Protein AF-A0A1F9YW66-F1 (afdb_monomer_lite)

pLDDT: mean 74.79, std 20.22, range [41.78, 97.88]

Sequence (160 aa):
MKRRMQHFLNMLPLDKIGLIIVLVLCASSELKAQFPENPNNPFSQLDDDKFKEAEKKSKEKKPKPVIIEPFCKNLAESATYWQISAENLQIYKNKGLGYTELVKVVLISKKSGKTVDDVIKKRNTEETFKKICQRYNVDYEQIKVETKKIMSEVKIYGKK

Radius of gyration: 28.04 Å; chains: 1; bounding box: 47×68×66 Å

Foldseek 3Di:
DPPPPPPPPPPDPPVCVVVVVVVVVVVPPPPPPDDDDDPPPPPPPPPPVVVVVVVVPPPPPPPDPQDQALLLCLLCVVCVVQPDHSSNLSVVVVVPQDSLRSQLLSVLCNVLVHDSVVSVVCVVVVDDSVNSCVVSVHDVVVSVVVSVVSVVSSVVSNPD

Structure (mmCIF, N/CA/C/O backbone):
data_AF-A0A1F9YW66-F1
#
_entry.id   AF-A0A1F9YW66-F1
#
loop_
_atom_site.group_PDB
_atom_site.id
_atom_site.type_symbol
_atom_site.label_atom_id
_atom_site.label_alt_id
_atom_site.label_comp_id
_atom_site.label_asym_id
_atom_site.label_entity_id
_atom_site.label_seq_id
_atom_site.pdbx_PDB_ins_code
_atom_site.Cartn_x
_atom_site.Cartn_y
_atom_site.Cartn_z
_atom_site.occupancy
_atom_site.B_iso_or_equiv
_atom_site.auth_seq_id
_atom_site.auth_comp_id
_atom_site.auth_asym_id
_atom_site.auth_atom_id
_atom_site.pdbx_PDB_model_num
ATOM 1 N N . MET A 1 1 ? -25.768 -3.470 -36.024 1.00 51.25 1 MET A N 1
ATOM 2 C CA . MET A 1 1 ? -25.194 -3.542 -37.390 1.00 51.25 1 MET A CA 1
ATOM 3 C C . MET A 1 1 ? -23.692 -3.249 -37.359 1.00 51.25 1 MET A C 1
ATOM 5 O O . MET A 1 1 ? -23.272 -2.150 -37.678 1.00 51.25 1 MET A O 1
ATOM 9 N N . LYS A 1 2 ? -22.867 -4.211 -36.924 1.00 53.19 2 LYS A N 1
ATOM 10 C CA . LYS A 1 2 ? -21.424 -4.013 -36.660 1.00 53.19 2 LYS A CA 1
ATOM 11 C C . LYS A 1 2 ? -20.571 -5.045 -37.422 1.00 53.19 2 LYS A C 1
ATOM 13 O O . LYS A 1 2 ? -19.707 -5.687 -36.848 1.00 53.19 2 LYS A O 1
ATOM 18 N N . ARG A 1 3 ? -20.896 -5.277 -38.703 1.00 55.03 3 ARG A N 1
ATOM 19 C CA . ARG A 1 3 ? -20.242 -6.285 -39.574 1.00 55.03 3 ARG A CA 1
ATOM 20 C C . ARG A 1 3 ? -19.889 -5.769 -40.982 1.00 55.03 3 ARG A C 1
ATOM 22 O O . ARG A 1 3 ? -19.828 -6.547 -41.922 1.00 55.03 3 ARG A O 1
ATOM 29 N N . ARG A 1 4 ? -19.675 -4.461 -41.165 1.00 54.34 4 ARG A N 1
ATOM 30 C CA . ARG A 1 4 ? -19.302 -3.887 -42.479 1.00 54.34 4 ARG A CA 1
ATOM 31 C C . ARG A 1 4 ? -18.102 -2.934 -42.446 1.00 54.34 4 ARG A C 1
ATOM 33 O O . ARG A 1 4 ? -17.940 -2.133 -43.351 1.00 54.34 4 ARG A O 1
ATOM 40 N N . MET A 1 5 ? -17.246 -3.024 -41.427 1.00 50.53 5 MET A N 1
ATOM 41 C CA . MET A 1 5 ? -16.042 -2.177 -41.326 1.00 50.53 5 MET A CA 1
ATOM 42 C C . MET A 1 5 ? -14.713 -2.940 -41.366 1.00 50.53 5 MET A C 1
ATOM 44 O O . MET A 1 5 ? -13.667 -2.338 -41.172 1.00 50.53 5 MET A O 1
ATOM 48 N N . GLN A 1 6 ? -14.719 -4.242 -41.664 1.00 52.28 6 GLN A N 1
ATOM 49 C CA . GLN A 1 6 ? -13.487 -5.045 -41.735 1.00 52.28 6 GLN A CA 1
ATOM 50 C C . GLN A 1 6 ? -13.055 -5.444 -43.150 1.00 52.28 6 GLN A C 1
ATOM 52 O O . GLN A 1 6 ? -12.045 -6.115 -43.296 1.00 52.28 6 GLN A O 1
ATOM 57 N N . HIS A 1 7 ? -13.741 -4.976 -44.198 1.00 50.19 7 HIS A N 1
ATOM 58 C CA . HIS A 1 7 ? -13.382 -5.307 -45.585 1.00 50.19 7 HIS A CA 1
ATOM 59 C C . HIS A 1 7 ? -12.700 -4.186 -46.383 1.00 50.19 7 HIS A C 1
ATOM 61 O O . HIS A 1 7 ? -12.282 -4.434 -47.507 1.00 50.19 7 HIS A O 1
ATOM 67 N N . PHE A 1 8 ? -12.527 -2.985 -45.822 1.00 50.06 8 PHE A N 1
ATOM 68 C CA . PHE A 1 8 ? -11.913 -1.863 -46.554 1.00 50.06 8 PHE A CA 1
ATOM 69 C C . PHE A 1 8 ? -10.402 -1.696 -46.339 1.00 50.06 8 PHE A C 1
ATOM 71 O O . PHE A 1 8 ? -9.771 -0.950 -47.078 1.00 50.06 8 PHE A O 1
ATOM 78 N N . LEU A 1 9 ? -9.800 -2.399 -45.375 1.00 50.06 9 LEU A N 1
ATOM 79 C CA . LEU A 1 9 ? -8.374 -2.243 -45.047 1.00 50.06 9 LEU A CA 1
ATOM 80 C C . LEU A 1 9 ? -7.429 -3.202 -45.789 1.00 50.06 9 LEU A C 1
ATOM 82 O O . LEU A 1 9 ? -6.223 -3.015 -45.713 1.00 50.06 9 LEU A O 1
ATOM 86 N N . ASN A 1 10 ? -7.948 -4.166 -46.558 1.00 52.91 10 ASN A N 1
ATOM 87 C CA . ASN A 1 10 ? -7.129 -5.164 -47.267 1.00 52.91 10 ASN A CA 1
ATOM 88 C C . ASN A 1 10 ? -7.156 -5.030 -48.800 1.00 52.91 10 ASN A C 1
ATOM 90 O O . ASN A 1 10 ? -6.889 -6.000 -49.503 1.00 52.91 10 ASN A O 1
ATOM 94 N N . MET A 1 11 ? -7.488 -3.853 -49.342 1.00 53.19 11 MET A N 1
ATOM 95 C CA . MET A 1 11 ? -7.652 -3.684 -50.794 1.00 53.19 11 MET A CA 1
ATOM 96 C C . MET A 1 11 ? -6.915 -2.481 -51.396 1.00 53.19 11 MET A C 1
ATOM 98 O O . MET A 1 11 ? -7.373 -1.891 -52.371 1.00 53.19 11 MET A O 1
ATOM 102 N N . LEU A 1 12 ? -5.750 -2.122 -50.850 1.00 52.53 12 LEU A N 1
ATOM 103 C CA . LEU A 1 12 ? -4.849 -1.172 -51.505 1.00 52.53 12 LEU A CA 1
ATOM 104 C C . LEU A 1 12 ? -3.563 -1.896 -51.934 1.00 52.53 12 LEU A C 1
ATOM 106 O O . LEU A 1 12 ? -2.820 -2.353 -51.066 1.00 52.53 12 LEU A O 1
ATOM 110 N N . PRO A 1 13 ? -3.307 -2.045 -53.250 1.00 53.69 13 PRO A N 1
ATOM 111 C CA . PRO A 1 13 ? -2.074 -2.653 -53.737 1.00 53.69 13 PRO A CA 1
ATOM 112 C C . PRO A 1 13 ? -0.877 -1.784 -53.326 1.00 53.69 13 PRO A C 1
ATOM 114 O O . PRO A 1 13 ? -0.934 -0.554 -53.445 1.00 53.69 13 PRO A O 1
ATOM 117 N N . LEU A 1 14 ? 0.192 -2.428 -52.835 1.00 55.75 14 LEU A N 1
ATOM 118 C CA . LEU A 1 14 ? 1.406 -1.784 -52.306 1.00 55.75 14 LEU A CA 1
ATOM 119 C C . LEU A 1 14 ? 2.050 -0.784 -53.286 1.00 55.75 14 LEU A C 1
ATOM 121 O O . LEU A 1 14 ? 2.748 0.135 -52.864 1.00 55.75 14 LEU A O 1
ATOM 125 N N . ASP A 1 15 ? 1.748 -0.901 -54.575 1.00 55.41 15 ASP A N 1
ATOM 126 C CA . ASP A 1 15 ? 2.352 -0.118 -55.653 1.00 55.41 15 ASP A CA 1
ATOM 127 C C . ASP A 1 15 ? 1.851 1.341 -55.706 1.00 55.41 15 ASP A C 1
ATOM 129 O O . ASP A 1 15 ? 2.449 2.186 -56.369 1.00 55.41 15 ASP A O 1
ATOM 133 N N . LYS A 1 16 ? 0.766 1.678 -54.989 1.00 49.81 16 LYS A N 1
ATOM 134 C CA . LYS A 1 16 ? 0.188 3.040 -54.977 1.00 49.81 16 LYS A CA 1
ATOM 135 C C . LYS A 1 16 ? 0.661 3.923 -53.820 1.00 49.81 16 LYS A C 1
ATOM 137 O O . LYS A 1 16 ? 0.418 5.128 -53.844 1.00 49.81 16 LYS A O 1
ATOM 142 N N . ILE A 1 17 ? 1.357 3.364 -52.828 1.00 54.66 17 ILE A N 1
ATOM 143 C CA . ILE A 1 17 ? 1.850 4.128 -51.667 1.00 54.66 17 ILE A CA 1
ATOM 144 C C . ILE A 1 17 ? 3.035 5.021 -52.071 1.00 54.66 17 ILE A C 1
ATOM 146 O O . ILE A 1 17 ? 3.129 6.162 -51.620 1.00 54.66 17 ILE A O 1
ATOM 150 N N . GLY A 1 18 ? 3.888 4.558 -52.994 1.00 52.31 18 GLY A N 1
ATOM 151 C CA . GLY A 1 18 ? 5.019 5.346 -53.501 1.00 52.31 18 GLY A CA 1
ATOM 152 C C . GLY A 1 18 ? 4.598 6.622 -54.240 1.00 52.31 18 GLY A C 1
ATOM 153 O O . GLY A 1 18 ? 5.261 7.650 -54.132 1.00 52.31 18 GLY A O 1
ATOM 154 N N . LEU A 1 19 ? 3.453 6.595 -54.926 1.00 51.41 19 LEU A N 1
ATOM 155 C CA . LEU A 1 19 ? 2.973 7.714 -55.745 1.00 51.41 19 LEU A CA 1
ATOM 156 C C . LEU A 1 19 ? 2.420 8.874 -54.894 1.00 51.41 19 LEU A C 1
ATOM 158 O O . LEU A 1 19 ? 2.535 10.036 -55.276 1.00 51.41 19 LEU A O 1
ATOM 162 N N . ILE A 1 20 ? 1.893 8.574 -53.701 1.00 53.59 20 ILE A N 1
ATOM 163 C CA . ILE A 1 20 ? 1.412 9.584 -52.744 1.00 53.59 20 ILE A CA 1
ATOM 164 C C . ILE A 1 20 ? 2.590 10.319 -52.085 1.00 53.59 20 ILE A C 1
ATOM 166 O O . ILE A 1 20 ? 2.528 11.531 -51.898 1.00 53.59 20 ILE A O 1
ATOM 170 N N . ILE A 1 21 ? 3.688 9.617 -51.782 1.00 55.31 21 ILE A N 1
ATOM 171 C CA . ILE A 1 21 ? 4.868 10.218 -51.136 1.00 55.31 21 ILE A CA 1
ATOM 172 C C . ILE A 1 21 ? 5.600 11.177 -52.093 1.00 55.31 21 ILE A C 1
ATOM 174 O O . ILE A 1 21 ? 6.044 12.244 -51.671 1.00 55.31 21 ILE A O 1
ATOM 178 N N . VAL A 1 22 ? 5.662 10.856 -53.391 1.00 54.34 22 VAL A N 1
ATOM 179 C CA . VAL A 1 22 ? 6.280 11.733 -54.406 1.00 54.34 22 VAL A CA 1
ATOM 180 C C . VAL A 1 22 ? 5.446 12.998 -54.660 1.00 54.34 22 VAL A C 1
ATOM 182 O O . VAL A 1 22 ? 6.012 14.084 -54.780 1.00 54.34 22 VAL A O 1
ATOM 185 N N . LEU A 1 23 ? 4.110 12.908 -54.652 1.00 51.59 23 LEU A N 1
ATOM 186 C CA . LEU A 1 23 ? 3.235 14.081 -54.811 1.00 51.59 23 LEU A CA 1
ATOM 187 C C . LEU A 1 23 ? 3.321 15.070 -53.635 1.00 51.59 23 LEU A C 1
ATOM 189 O O . LEU A 1 23 ? 3.242 16.277 -53.851 1.00 51.59 23 LEU A O 1
ATOM 193 N N . VAL A 1 24 ? 3.538 14.588 -52.405 1.00 52.38 24 VAL A N 1
ATOM 194 C CA . VAL A 1 24 ? 3.711 15.461 -51.226 1.00 52.38 24 VAL A CA 1
ATOM 195 C C . VAL A 1 24 ? 5.071 16.177 -51.239 1.00 52.38 24 VAL A C 1
ATOM 197 O O . VAL A 1 24 ? 5.168 17.320 -50.795 1.00 52.38 24 VAL A O 1
ATOM 200 N N . LEU A 1 25 ? 6.116 15.559 -51.801 1.00 48.62 25 LEU A N 1
ATOM 201 C CA . LEU A 1 25 ? 7.446 16.173 -51.900 1.00 48.62 25 L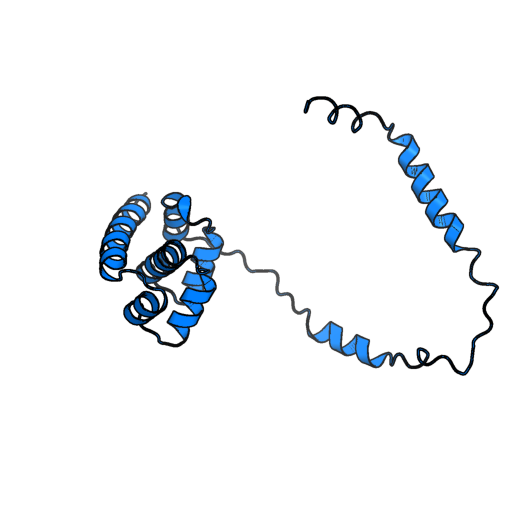EU A CA 1
ATOM 202 C C . LEU A 1 25 ? 7.546 17.229 -53.017 1.00 48.62 25 LEU A C 1
ATOM 204 O O . LEU A 1 25 ? 8.219 18.240 -52.823 1.00 48.62 25 LEU A O 1
ATOM 208 N N . CYS A 1 26 ? 6.838 17.068 -54.141 1.00 45.75 26 CYS A N 1
ATOM 209 C CA . CYS A 1 26 ? 6.870 18.044 -55.242 1.00 45.75 26 CYS A CA 1
ATOM 210 C C . CYS A 1 26 ? 6.099 19.350 -54.969 1.00 45.75 26 CYS A C 1
ATOM 212 O O . CYS A 1 26 ? 6.390 20.359 -55.604 1.00 45.75 26 CYS A O 1
ATOM 214 N N . ALA A 1 27 ? 5.166 19.384 -54.013 1.00 47.72 27 ALA A N 1
ATOM 215 C CA . ALA A 1 27 ? 4.434 20.611 -53.671 1.00 47.72 27 ALA A CA 1
ATOM 216 C C . ALA A 1 27 ? 5.237 21.599 -52.796 1.00 47.72 27 ALA A C 1
ATOM 218 O O . ALA A 1 27 ? 4.784 22.713 -52.546 1.00 47.72 27 ALA A O 1
ATOM 219 N N . SER A 1 28 ? 6.424 21.212 -52.315 1.00 49.72 28 SER A N 1
ATOM 220 C CA . SER A 1 28 ? 7.210 22.029 -51.376 1.00 49.72 28 SER A CA 1
ATOM 221 C C . SER A 1 28 ? 8.271 22.907 -52.052 1.00 49.72 28 SER A C 1
ATOM 223 O O . SER A 1 28 ? 8.860 23.767 -51.399 1.00 49.72 28 SER A O 1
ATOM 225 N N . SER A 1 29 ? 8.535 22.717 -53.348 1.00 49.22 29 SER A N 1
ATOM 226 C CA . SER A 1 29 ? 9.611 23.420 -54.063 1.00 49.22 29 SER A CA 1
ATOM 227 C C . SER A 1 29 ? 9.206 24.746 -54.718 1.00 49.22 29 SER A C 1
ATOM 229 O O . SER A 1 29 ? 10.096 25.488 -55.121 1.00 49.22 29 SER A O 1
ATOM 231 N N . GLU A 1 30 ? 7.919 25.103 -54.777 1.00 49.84 30 GLU A N 1
ATOM 232 C CA . GLU A 1 30 ? 7.476 26.331 -55.471 1.00 49.84 30 GLU A CA 1
ATOM 233 C C . GLU A 1 30 ? 7.013 27.481 -54.559 1.00 49.84 30 GLU A C 1
ATOM 235 O O . GLU A 1 30 ? 6.706 28.563 -55.050 1.00 49.84 30 GLU A O 1
ATOM 240 N N . LEU A 1 31 ? 7.042 27.341 -53.228 1.00 46.06 31 LEU A N 1
ATOM 241 C CA . LEU A 1 31 ? 6.550 28.395 -52.321 1.00 46.06 31 LEU A CA 1
ATOM 242 C C . LEU A 1 31 ? 7.637 29.322 -51.746 1.00 46.06 31 LEU A C 1
ATOM 244 O O . LEU A 1 31 ? 7.473 29.874 -50.660 1.00 46.06 31 LEU A O 1
ATOM 248 N N . LYS A 1 32 ? 8.767 29.491 -52.443 1.00 44.06 32 LYS A N 1
ATOM 249 C CA . LYS A 1 32 ? 9.879 30.348 -51.977 1.00 44.06 32 LYS A CA 1
ATOM 250 C C . LYS A 1 32 ? 10.027 31.680 -52.713 1.00 44.06 32 LYS A C 1
ATOM 252 O O . LYS A 1 32 ? 10.970 32.411 -52.436 1.00 44.06 32 LYS A O 1
ATOM 257 N N . ALA A 1 33 ? 9.098 32.028 -53.602 1.00 51.53 33 ALA A N 1
ATOM 258 C CA . ALA A 1 33 ? 9.230 33.196 -54.475 1.00 51.53 33 ALA A CA 1
ATOM 259 C C . ALA A 1 33 ? 8.118 34.253 -54.322 1.00 51.53 33 ALA A C 1
ATOM 261 O O . ALA A 1 33 ? 7.777 34.899 -55.310 1.00 51.53 33 ALA A O 1
ATOM 262 N N . GLN A 1 34 ? 7.523 34.451 -53.132 1.00 48.47 34 GLN A N 1
ATOM 263 C CA . GLN A 1 34 ? 6.433 35.440 -53.032 1.00 48.47 34 GLN A CA 1
ATOM 264 C C . GLN A 1 34 ? 6.180 36.143 -51.693 1.00 48.47 34 GLN A C 1
ATOM 266 O O . GLN A 1 34 ? 5.089 36.670 -51.492 1.00 48.47 34 GLN A O 1
ATOM 271 N N . PHE A 1 35 ? 7.167 36.245 -50.802 1.00 49.72 35 PHE A N 1
ATOM 272 C CA . PHE A 1 35 ? 7.017 37.085 -49.608 1.00 49.72 35 PHE A CA 1
ATOM 273 C C . PHE A 1 35 ? 8.286 37.914 -49.378 1.00 49.72 35 PHE A C 1
ATOM 275 O O . PHE A 1 35 ? 9.267 37.368 -48.877 1.00 49.72 35 PHE A O 1
ATOM 282 N N . PRO A 1 36 ? 8.316 39.205 -49.766 1.00 54.59 36 PRO A N 1
ATOM 283 C CA . PRO A 1 36 ? 9.385 40.095 -49.331 1.00 54.59 36 PRO A CA 1
ATOM 284 C C . PRO A 1 36 ? 9.326 40.245 -47.806 1.00 54.59 36 PRO A C 1
ATOM 286 O O . PRO A 1 36 ? 8.247 40.370 -47.221 1.00 54.59 36 PRO A O 1
ATOM 289 N N . GLU A 1 37 ? 10.492 40.193 -47.165 1.00 58.31 37 GLU A N 1
ATOM 290 C CA . GLU A 1 37 ? 10.628 40.285 -45.714 1.00 58.31 37 GLU A CA 1
ATOM 291 C C . GLU A 1 37 ? 10.022 41.595 -45.195 1.00 58.31 37 GLU A C 1
ATOM 293 O O . GLU A 1 37 ? 10.373 42.689 -45.637 1.00 58.31 37 GLU A O 1
ATOM 298 N N . ASN A 1 38 ? 9.086 41.478 -44.251 1.00 59.16 38 ASN A N 1
ATOM 299 C CA . ASN A 1 38 ? 8.523 42.620 -43.543 1.00 59.16 38 ASN A CA 1
ATOM 300 C C . ASN A 1 38 ? 9.467 42.991 -42.382 1.00 59.16 38 ASN A C 1
ATOM 302 O O . ASN A 1 38 ? 9.558 42.212 -41.427 1.00 59.16 38 ASN A O 1
ATOM 306 N N . PRO A 1 39 ? 10.128 44.166 -42.409 1.00 58.66 39 PRO A N 1
ATOM 307 C CA . PRO A 1 39 ? 11.093 44.569 -41.382 1.00 58.66 39 PRO A CA 1
ATOM 308 C C . PRO A 1 39 ? 10.466 44.807 -39.998 1.00 58.66 39 PRO A C 1
ATOM 310 O O . PRO A 1 39 ? 11.194 44.946 -39.023 1.00 58.66 39 PRO A O 1
ATOM 313 N N . ASN A 1 40 ? 9.132 44.808 -39.886 1.00 59.81 40 ASN A N 1
ATOM 314 C CA . ASN A 1 40 ? 8.404 44.949 -38.622 1.00 59.81 40 ASN A CA 1
ATOM 315 C C . ASN A 1 40 ? 7.765 43.635 -38.140 1.00 59.81 40 ASN A C 1
ATOM 317 O O . ASN A 1 40 ? 6.762 43.660 -37.429 1.00 59.81 40 ASN A O 1
ATOM 321 N N . ASN A 1 41 ? 8.300 42.476 -38.538 1.00 63.16 41 ASN A N 1
ATOM 322 C CA . ASN A 1 41 ? 7.836 41.194 -38.015 1.00 63.16 41 ASN A CA 1
ATOM 323 C C . ASN A 1 41 ? 8.312 40.994 -36.556 1.00 63.16 41 ASN A C 1
ATOM 325 O O . ASN A 1 41 ? 9.513 40.839 -36.342 1.00 63.16 41 ASN A O 1
ATOM 329 N N . PRO A 1 42 ? 7.413 40.910 -35.556 1.00 57.19 42 PRO A N 1
ATOM 330 C CA . PRO A 1 42 ? 7.788 40.686 -34.156 1.00 57.19 42 PRO A CA 1
ATOM 331 C C . PRO A 1 42 ? 8.365 39.284 -33.873 1.00 57.19 42 PRO A C 1
ATOM 333 O O . PRO A 1 42 ? 8.764 39.009 -32.747 1.00 57.19 42 PRO A O 1
ATOM 336 N N . PHE A 1 43 ? 8.416 38.393 -34.871 1.00 57.91 43 PHE A N 1
ATOM 337 C CA . PHE A 1 43 ? 8.973 37.040 -34.760 1.00 57.91 43 PHE A CA 1
ATOM 338 C C . PHE A 1 43 ? 10.411 36.896 -35.294 1.00 57.91 43 PHE A C 1
ATOM 340 O O . PHE A 1 43 ? 10.919 35.779 -35.342 1.00 57.91 43 PHE A O 1
ATOM 347 N N . SER A 1 44 ? 11.082 37.981 -35.698 1.00 54.69 44 SER A N 1
ATOM 348 C CA . SER A 1 44 ? 12.473 37.928 -36.189 1.00 54.69 44 SER A CA 1
ATOM 349 C C . SER A 1 44 ? 13.532 37.824 -35.081 1.00 54.69 44 SER A C 1
ATOM 351 O O . SER A 1 44 ? 14.683 37.520 -35.375 1.00 54.69 44 SER A O 1
ATOM 353 N N . GLN A 1 45 ? 13.154 38.014 -33.813 1.00 55.72 45 GLN A N 1
ATOM 354 C CA . GLN A 1 45 ? 14.011 37.765 -32.648 1.00 55.72 45 GLN A CA 1
ATOM 355 C C . GLN A 1 45 ? 13.629 36.447 -31.972 1.00 55.72 45 GLN A C 1
ATOM 357 O O . GLN A 1 45 ? 13.101 36.414 -30.861 1.00 55.72 45 GLN A O 1
ATOM 362 N N . LEU A 1 46 ? 13.863 35.334 -32.658 1.00 52.34 46 LEU A N 1
ATOM 363 C CA . LEU A 1 46 ? 13.990 34.053 -31.976 1.00 52.34 46 LEU A CA 1
ATOM 364 C C . LEU A 1 46 ? 15.475 33.850 -31.699 1.00 52.34 46 LEU A C 1
ATOM 366 O O . LEU A 1 46 ? 16.210 33.379 -32.558 1.00 52.34 46 LEU A O 1
ATOM 370 N N . ASP A 1 47 ? 15.900 34.269 -30.507 1.00 56.97 47 ASP A N 1
ATOM 371 C CA . ASP A 1 47 ? 17.269 34.105 -30.029 1.00 56.97 47 ASP A CA 1
ATOM 372 C C . ASP A 1 47 ? 17.655 32.613 -30.042 1.00 56.97 47 ASP A C 1
ATOM 374 O O . ASP A 1 47 ? 17.118 31.797 -29.280 1.00 56.97 47 ASP A O 1
ATOM 378 N N . ASP A 1 48 ? 18.619 32.262 -30.897 1.00 55.16 48 ASP A N 1
ATOM 379 C CA . ASP A 1 48 ? 19.194 30.915 -31.045 1.00 55.16 48 ASP A CA 1
ATOM 380 C C . ASP A 1 48 ? 19.778 30.351 -29.731 1.00 55.16 48 ASP A C 1
ATOM 382 O O . ASP A 1 48 ? 19.993 29.142 -29.584 1.00 55.16 48 ASP A O 1
ATOM 386 N N . ASP A 1 49 ? 19.976 31.200 -28.722 1.00 54.78 49 ASP A N 1
ATOM 387 C CA . ASP A 1 49 ? 20.470 30.816 -27.400 1.00 54.78 49 ASP A CA 1
ATOM 388 C C . ASP A 1 49 ? 19.506 29.899 -26.630 1.00 54.78 49 ASP A C 1
ATOM 390 O O . ASP A 1 49 ? 19.938 29.121 -25.771 1.00 54.78 49 ASP A O 1
ATOM 394 N N . LYS A 1 50 ? 18.208 29.887 -26.971 1.00 50.00 50 LYS A N 1
ATOM 395 C CA . LYS A 1 50 ? 17.220 29.038 -26.282 1.00 50.00 50 LYS A CA 1
ATOM 396 C C . LYS A 1 50 ? 17.328 27.550 -26.640 1.00 50.00 50 LYS A C 1
ATOM 398 O O . LYS A 1 50 ? 16.861 26.701 -25.878 1.00 50.00 50 LYS A O 1
ATOM 403 N N . PHE A 1 51 ? 17.980 27.204 -27.753 1.00 49.94 51 PHE A N 1
ATOM 404 C CA . PHE A 1 51 ? 18.175 25.804 -28.152 1.00 49.94 51 PHE A CA 1
ATOM 405 C C . PHE A 1 51 ? 19.324 25.112 -27.405 1.00 49.94 51 PHE A C 1
ATOM 407 O O . PHE A 1 51 ? 19.277 23.897 -27.206 1.00 49.94 51 PHE A O 1
ATOM 414 N N . LYS A 1 52 ? 20.308 25.859 -26.882 1.00 48.22 52 LYS A N 1
ATOM 415 C CA . LYS A 1 52 ? 21.420 25.274 -26.104 1.00 48.22 52 LYS A CA 1
ATOM 416 C C . LYS A 1 52 ? 21.044 24.866 -24.678 1.00 48.22 52 LYS A C 1
ATOM 418 O O . LYS A 1 52 ? 21.776 24.100 -24.047 1.00 48.22 52 LYS A O 1
ATOM 423 N N . GLU A 1 53 ? 19.905 25.318 -24.156 1.00 48.09 53 GLU A N 1
ATOM 424 C CA . GLU A 1 53 ? 19.433 24.904 -22.828 1.00 48.09 53 GLU A CA 1
ATOM 425 C C . GLU A 1 53 ? 18.624 23.591 -22.861 1.00 48.09 53 GLU A C 1
ATOM 427 O O . GLU A 1 53 ? 18.549 22.874 -21.858 1.00 48.09 53 GLU A O 1
ATOM 432 N N . ALA A 1 54 ? 18.090 23.212 -24.029 1.00 46.41 54 ALA A N 1
ATOM 433 C CA . ALA A 1 54 ? 17.337 21.971 -24.215 1.00 46.41 54 ALA A CA 1
ATOM 434 C C . ALA A 1 54 ? 18.232 20.715 -24.209 1.00 46.41 54 ALA A C 1
ATOM 436 O O . ALA A 1 54 ? 17.810 19.654 -23.745 1.00 46.41 54 ALA A O 1
ATOM 437 N N . GLU A 1 55 ? 19.495 20.827 -24.630 1.00 47.78 55 GLU A N 1
ATOM 438 C CA . GLU A 1 55 ? 20.415 19.682 -24.704 1.00 47.78 55 GLU A CA 1
ATOM 439 C C . GLU A 1 55 ? 21.033 19.286 -23.351 1.00 47.78 55 GLU A C 1
ATOM 441 O O . GLU A 1 55 ? 21.516 18.166 -23.184 1.00 47.78 55 GLU A O 1
ATOM 446 N N . LYS A 1 56 ? 20.963 20.141 -22.319 1.00 41.78 56 LYS A N 1
ATOM 447 C CA . LYS A 1 56 ? 21.473 19.788 -20.977 1.00 41.78 56 LYS A CA 1
ATOM 448 C C . LYS A 1 56 ? 20.546 18.866 -20.172 1.00 41.78 56 LYS A C 1
ATOM 450 O O . LYS A 1 56 ? 20.965 18.373 -19.124 1.00 41.78 56 LYS A O 1
ATOM 455 N N . LYS A 1 57 ? 19.318 18.587 -20.635 1.00 45.28 57 LYS A N 1
ATOM 456 C CA . LYS A 1 57 ? 18.337 17.750 -19.909 1.00 45.28 57 LYS A CA 1
ATOM 457 C C . LYS A 1 57 ? 18.151 16.326 -20.447 1.00 45.28 57 LYS A C 1
ATOM 459 O O . LYS A 1 57 ? 17.442 15.556 -19.807 1.00 45.28 57 LYS A O 1
ATOM 464 N N . SER A 1 58 ? 18.825 15.915 -21.521 1.00 48.38 58 SER A N 1
ATOM 465 C CA . SER A 1 58 ? 18.713 14.552 -22.073 1.00 48.38 58 SER A CA 1
ATOM 466 C C . SER A 1 58 ? 19.885 13.639 -21.687 1.00 48.38 58 SER A C 1
ATOM 468 O O . SER A 1 58 ? 20.419 12.880 -22.490 1.00 48.38 58 SER A O 1
ATOM 470 N N . LYS A 1 59 ? 20.254 13.598 -20.401 1.00 48.44 59 LYS A N 1
ATOM 471 C CA . LYS A 1 59 ? 20.869 12.372 -19.857 1.00 48.44 59 LYS A CA 1
ATOM 472 C C . LYS A 1 59 ? 19.757 11.382 -19.526 1.00 48.44 59 LYS A C 1
ATOM 474 O O . LYS A 1 59 ? 19.554 11.029 -18.365 1.00 48.44 59 LYS A O 1
ATOM 479 N N . GLU A 1 60 ? 19.031 10.947 -20.551 1.00 55.53 60 GLU A N 1
ATOM 480 C CA . GLU A 1 60 ? 18.138 9.797 -20.466 1.00 55.53 60 GLU A CA 1
ATOM 481 C C . GLU A 1 60 ? 19.026 8.557 -20.298 1.00 55.53 60 GLU A C 1
ATOM 483 O O . GLU A 1 60 ? 19.477 7.907 -21.242 1.00 55.53 60 GLU A O 1
ATOM 488 N N . LYS A 1 61 ? 19.406 8.284 -19.045 1.00 56.47 61 LYS A N 1
ATOM 489 C CA . LYS A 1 61 ? 20.054 7.030 -18.672 1.00 56.47 61 LYS A CA 1
ATOM 490 C C . LYS A 1 61 ? 19.086 5.927 -19.084 1.00 56.47 61 LYS A C 1
ATOM 492 O O . LYS A 1 61 ? 18.015 5.839 -18.488 1.00 56.47 61 LYS A O 1
ATOM 497 N N . LYS A 1 62 ? 19.463 5.108 -20.076 1.00 52.06 62 LYS A N 1
ATOM 498 C CA . LYS A 1 62 ? 18.734 3.884 -20.446 1.00 52.06 62 LYS A CA 1
ATOM 499 C C . LYS A 1 62 ? 18.250 3.206 -19.155 1.00 52.06 62 LYS A C 1
ATOM 501 O O . LYS A 1 62 ? 19.097 2.968 -18.281 1.00 52.06 62 LYS A O 1
ATOM 506 N N . PRO A 1 63 ? 16.934 2.985 -18.974 1.00 64.31 63 PRO A N 1
ATOM 507 C CA . PRO A 1 63 ? 16.418 2.460 -17.721 1.00 64.31 63 PRO A CA 1
ATOM 508 C C . PRO A 1 63 ? 17.111 1.127 -17.459 1.00 64.31 63 PRO A C 1
ATOM 510 O O . PRO A 1 63 ? 17.105 0.231 -18.303 1.00 64.31 63 PRO A O 1
ATOM 513 N N . LYS A 1 64 ? 17.796 1.029 -16.315 1.00 70.44 64 LYS A N 1
ATOM 514 C CA . LYS A 1 64 ? 18.431 -0.223 -15.899 1.00 70.44 64 LYS A CA 1
ATOM 515 C C . LYS A 1 64 ? 17.347 -1.308 -15.869 1.00 70.44 64 LYS A C 1
ATOM 517 O O . LYS A 1 64 ? 16.249 -1.007 -15.395 1.00 70.44 64 LYS A O 1
ATOM 522 N N . PRO A 1 65 ? 17.633 -2.537 -16.330 1.00 79.12 65 PRO A N 1
ATOM 523 C CA . PRO A 1 65 ? 16.664 -3.621 -16.258 1.00 79.12 65 PRO A CA 1
ATOM 524 C C . PRO A 1 65 ? 16.217 -3.803 -14.802 1.00 79.12 65 PRO A C 1
ATOM 526 O O . PRO A 1 65 ? 17.041 -3.998 -13.905 1.00 79.12 65 PRO A O 1
ATOM 529 N N . VAL A 1 66 ? 14.913 -3.662 -14.559 1.00 84.75 66 VAL A N 1
ATOM 530 C CA . VAL A 1 66 ? 14.320 -3.819 -13.229 1.00 84.75 66 VAL A CA 1
ATOM 531 C C . VAL A 1 66 ? 14.197 -5.313 -12.954 1.00 84.75 66 VAL A C 1
ATOM 533 O O . VAL A 1 66 ? 13.408 -6.004 -13.589 1.00 84.75 66 VAL A O 1
ATOM 536 N N . ILE A 1 67 ? 14.990 -5.822 -12.011 1.00 89.50 67 ILE A N 1
ATOM 537 C CA . ILE A 1 67 ? 14.875 -7.211 -11.553 1.00 89.50 67 ILE A CA 1
ATOM 538 C C . ILE A 1 67 ? 13.617 -7.309 -10.687 1.00 89.50 67 ILE A C 1
ATOM 540 O O . ILE A 1 67 ? 13.565 -6.723 -9.606 1.00 89.50 67 ILE A O 1
ATOM 544 N N . ILE A 1 68 ? 12.601 -8.017 -11.179 1.00 90.44 68 ILE A N 1
ATOM 545 C CA . ILE A 1 68 ? 11.322 -8.199 -10.485 1.00 90.44 68 ILE A CA 1
ATOM 546 C C . ILE A 1 68 ? 11.445 -9.371 -9.514 1.00 90.44 68 ILE A C 1
ATOM 548 O O . ILE A 1 68 ? 11.683 -10.508 -9.918 1.00 90.44 68 ILE A O 1
ATOM 552 N N . GLU A 1 69 ? 11.248 -9.103 -8.229 1.00 90.06 69 GLU A N 1
ATOM 553 C CA . GLU A 1 69 ? 11.255 -10.142 -7.208 1.00 90.06 69 GLU A CA 1
ATOM 554 C C . GLU A 1 69 ? 9.991 -11.012 -7.270 1.00 90.06 69 GLU A C 1
ATOM 556 O O . GLU A 1 69 ? 8.906 -10.506 -7.592 1.00 90.06 69 GLU A O 1
ATOM 561 N N . PRO A 1 70 ? 10.081 -12.296 -6.866 1.00 90.50 70 PRO A N 1
ATOM 562 C CA . PRO A 1 70 ? 8.932 -13.200 -6.833 1.00 90.50 70 PRO A CA 1
ATOM 563 C C . PRO A 1 70 ? 7.741 -12.627 -6.066 1.00 90.50 70 PRO A C 1
ATOM 565 O O . PRO A 1 70 ? 6.604 -12.780 -6.493 1.00 90.50 70 PRO A O 1
ATOM 568 N N . PHE A 1 71 ? 7.984 -11.897 -4.972 1.00 90.81 71 PHE A N 1
ATOM 569 C CA . PHE A 1 71 ? 6.913 -11.267 -4.202 1.00 90.81 71 PHE A CA 1
ATOM 570 C C . PHE A 1 71 ? 6.098 -10.269 -5.038 1.00 90.81 71 PHE A C 1
ATOM 572 O O . PHE A 1 71 ? 4.873 -10.316 -5.010 1.00 90.81 71 PHE A O 1
ATOM 579 N N . CYS A 1 72 ? 6.755 -9.376 -5.785 1.00 90.12 72 CYS A N 1
ATOM 580 C CA . CYS A 1 72 ? 6.080 -8.352 -6.587 1.00 90.12 72 CYS A CA 1
ATOM 581 C C . CYS A 1 72 ? 5.290 -8.983 -7.738 1.00 90.12 72 CYS A C 1
ATOM 583 O O . CYS A 1 72 ? 4.174 -8.553 -8.028 1.00 90.12 72 CYS A O 1
ATOM 585 N N . LYS A 1 73 ? 5.842 -10.042 -8.343 1.00 90.69 73 LYS A N 1
ATOM 586 C CA . LYS A 1 73 ? 5.153 -10.849 -9.353 1.00 90.69 73 LYS A CA 1
ATOM 587 C C . LYS A 1 73 ? 3.909 -11.528 -8.772 1.00 90.69 73 LYS A C 1
ATOM 589 O O . LYS A 1 73 ? 2.807 -11.300 -9.258 1.00 90.69 73 LYS A O 1
ATOM 594 N N . ASN A 1 74 ? 4.071 -12.262 -7.675 1.00 90.12 74 ASN A N 1
ATOM 595 C CA . ASN A 1 74 ? 2.985 -12.984 -7.014 1.00 90.12 74 ASN A CA 1
ATOM 596 C C . ASN A 1 74 ? 1.897 -12.040 -6.489 1.00 90.12 74 ASN A C 1
ATOM 598 O O . ASN A 1 74 ? 0.720 -12.386 -6.525 1.00 90.12 74 ASN A O 1
ATOM 602 N N . LEU A 1 75 ? 2.270 -10.852 -6.003 1.00 89.19 75 LEU A N 1
ATOM 603 C CA . LEU A 1 75 ? 1.323 -9.838 -5.550 1.00 89.19 75 LEU A CA 1
ATOM 604 C C . LEU A 1 75 ? 0.497 -9.283 -6.717 1.00 89.19 75 LEU A C 1
ATOM 606 O O . LEU A 1 75 ? -0.713 -9.140 -6.572 1.00 89.19 75 LEU A O 1
ATOM 610 N N . ALA A 1 76 ? 1.122 -9.011 -7.866 1.00 89.62 76 ALA A N 1
ATOM 611 C CA . ALA A 1 76 ? 0.409 -8.581 -9.069 1.00 89.62 76 ALA A CA 1
ATOM 612 C C . ALA A 1 76 ? -0.533 -9.678 -9.603 1.00 89.62 76 ALA A C 1
ATOM 614 O O . ALA A 1 76 ? -1.667 -9.390 -9.977 1.00 89.62 76 ALA A O 1
ATOM 615 N N . GLU A 1 77 ? -0.094 -10.940 -9.586 1.00 85.69 77 GLU A N 1
ATOM 616 C CA . GLU A 1 77 ? -0.891 -12.093 -10.031 1.00 85.69 77 GLU A CA 1
ATOM 617 C C . GLU A 1 77 ? -2.073 -12.383 -9.099 1.00 85.69 77 GLU A C 1
ATOM 619 O O . GLU A 1 77 ? -3.215 -12.460 -9.553 1.00 85.69 77 GLU A O 1
ATOM 624 N N . SER A 1 78 ? -1.815 -12.472 -7.787 1.00 75.81 78 SER A N 1
ATOM 625 C CA . SER A 1 78 ? -2.838 -12.737 -6.757 1.00 75.81 78 SER A CA 1
ATOM 626 C C . SER A 1 78 ? -3.878 -11.625 -6.680 1.00 75.81 78 SER A C 1
ATOM 628 O O . SER A 1 78 ? -4.951 -11.794 -6.101 1.00 75.81 78 SER A O 1
ATOM 630 N N . ALA A 1 79 ? -3.561 -10.468 -7.252 1.00 66.62 79 ALA A N 1
ATOM 631 C CA . ALA A 1 79 ? -4.398 -9.303 -7.176 1.00 66.62 79 ALA A CA 1
ATOM 632 C C . ALA A 1 79 ? -4.546 -8.576 -8.500 1.00 66.62 79 ALA A C 1
ATOM 634 O O . ALA A 1 79 ? -4.408 -7.355 -8.612 1.00 66.62 79 ALA A O 1
ATOM 635 N N . THR A 1 80 ? -4.985 -9.353 -9.481 1.00 59.94 80 THR A N 1
ATOM 636 C CA . THR A 1 80 ? -5.460 -8.888 -10.786 1.00 59.94 80 THR A CA 1
ATOM 637 C C . THR A 1 80 ? -6.458 -7.721 -10.664 1.00 59.94 80 THR A C 1
ATOM 639 O O . THR A 1 80 ? -6.533 -6.858 -11.534 1.00 59.94 80 THR A O 1
ATOM 642 N N . TYR A 1 81 ? -7.179 -7.631 -9.539 1.00 56.66 81 TYR A N 1
ATOM 643 C CA . TYR A 1 81 ? -8.119 -6.556 -9.213 1.00 56.66 81 TYR A CA 1
ATOM 644 C C . TYR A 1 81 ? -7.500 -5.159 -9.034 1.00 56.66 81 TYR A C 1
ATOM 646 O O . TYR A 1 81 ? -8.247 -4.183 -9.040 1.00 56.66 81 TYR A O 1
ATOM 654 N N . TRP A 1 82 ? -6.188 -5.037 -8.815 1.00 71.75 82 TRP A N 1
ATOM 655 C CA . TRP A 1 82 ? -5.543 -3.755 -8.493 1.00 71.75 82 TRP A CA 1
ATOM 656 C C . TRP A 1 82 ? -4.911 -3.042 -9.687 1.00 71.75 82 TRP A C 1
ATOM 658 O O . TRP A 1 82 ? -4.404 -1.939 -9.512 1.00 71.75 82 TRP A O 1
ATOM 668 N N . GLN A 1 83 ? -4.957 -3.647 -10.881 1.00 77.88 83 GLN A N 1
ATOM 669 C CA . GLN A 1 83 ? -4.445 -3.069 -12.134 1.00 77.88 83 GLN A CA 1
ATOM 670 C C . GLN A 1 83 ? -3.022 -2.482 -12.016 1.00 77.88 83 GLN A C 1
ATOM 672 O O . GLN A 1 83 ? -2.679 -1.510 -12.685 1.00 77.88 83 GLN A O 1
ATOM 677 N N . ILE A 1 84 ? -2.181 -3.071 -11.161 1.00 86.06 84 ILE A N 1
ATOM 678 C CA . ILE A 1 84 ? -0.794 -2.656 -10.957 1.00 86.06 84 ILE A CA 1
ATOM 679 C C . ILE A 1 84 ? 0.150 -3.734 -11.487 1.00 86.06 84 ILE A C 1
ATOM 681 O O . ILE A 1 84 ? -0.030 -4.921 -11.216 1.00 86.06 84 ILE A O 1
ATOM 685 N N . SER A 1 85 ? 1.157 -3.326 -12.259 1.00 91.38 85 SER A N 1
ATOM 686 C CA . SER A 1 85 ? 2.168 -4.243 -12.781 1.00 91.38 85 SER A CA 1
ATOM 687 C C . SER A 1 85 ? 3.175 -4.640 -11.698 1.00 91.38 85 SER A C 1
ATOM 689 O O . SER A 1 85 ? 3.459 -3.884 -10.762 1.00 91.38 85 SER A O 1
ATOM 691 N N . ALA A 1 86 ? 3.777 -5.818 -11.859 1.00 91.38 86 ALA A N 1
ATOM 692 C CA . ALA A 1 86 ? 4.868 -6.270 -10.999 1.00 91.38 86 ALA A CA 1
ATOM 693 C C . ALA A 1 86 ? 6.085 -5.323 -11.054 1.00 91.38 86 ALA A C 1
ATOM 695 O O . ALA A 1 86 ? 6.768 -5.140 -10.048 1.00 91.38 86 ALA A O 1
ATOM 696 N N . GLU A 1 87 ? 6.317 -4.673 -12.200 1.00 92.75 87 GLU A N 1
ATOM 697 C CA . GLU A 1 87 ? 7.357 -3.652 -12.374 1.00 92.75 87 GLU A CA 1
ATOM 698 C C . GLU A 1 87 ? 7.116 -2.435 -11.480 1.00 92.75 87 GLU A C 1
ATOM 700 O O . GLU A 1 87 ? 8.018 -2.018 -10.756 1.00 92.75 87 GLU A O 1
ATOM 705 N N . ASN A 1 88 ? 5.889 -1.905 -11.459 1.00 92.50 88 ASN A N 1
ATOM 706 C CA . ASN A 1 88 ? 5.547 -0.762 -10.614 1.00 92.50 88 ASN A CA 1
ATOM 707 C C . ASN A 1 88 ? 5.703 -1.108 -9.129 1.00 92.50 88 ASN A C 1
ATOM 709 O O . ASN A 1 88 ? 6.310 -0.346 -8.377 1.00 92.50 88 ASN A O 1
ATOM 713 N N . LEU A 1 89 ? 5.243 -2.292 -8.712 1.00 92.88 89 LEU A N 1
ATOM 714 C CA . LEU A 1 89 ? 5.446 -2.788 -7.347 1.00 92.88 89 LEU A CA 1
ATOM 715 C C . LEU A 1 89 ? 6.932 -2.888 -6.983 1.00 92.88 89 LEU A C 1
ATOM 717 O O . LEU A 1 89 ? 7.325 -2.457 -5.896 1.00 92.88 89 LEU A O 1
ATOM 721 N N . GLN A 1 90 ? 7.768 -3.386 -7.897 1.00 94.12 90 GLN A N 1
ATOM 722 C CA . GLN A 1 90 ? 9.212 -3.451 -7.687 1.00 94.12 90 GLN A CA 1
ATOM 723 C C . GLN A 1 90 ? 9.842 -2.056 -7.605 1.00 94.12 90 GLN A C 1
ATOM 725 O O . GLN A 1 90 ? 10.704 -1.821 -6.760 1.00 94.12 90 GLN A O 1
ATOM 730 N N . ILE A 1 91 ? 9.401 -1.102 -8.429 1.00 93.62 91 ILE A N 1
ATOM 731 C CA . ILE A 1 91 ? 9.865 0.289 -8.363 1.00 93.62 91 ILE A CA 1
ATOM 732 C C . ILE A 1 91 ? 9.536 0.894 -6.995 1.00 93.62 91 ILE A C 1
ATOM 734 O O . ILE A 1 91 ? 10.401 1.516 -6.377 1.00 93.62 91 ILE A O 1
ATOM 738 N N . TYR A 1 92 ? 8.317 0.700 -6.488 1.00 93.38 92 TYR A N 1
ATOM 739 C CA . TYR A 1 92 ? 7.928 1.193 -5.165 1.00 93.38 92 TYR A CA 1
ATOM 740 C C . TYR A 1 92 ? 8.711 0.517 -4.038 1.00 93.38 92 TYR A C 1
ATOM 742 O O . TYR A 1 92 ? 9.141 1.190 -3.101 1.00 93.38 92 TYR A O 1
ATOM 750 N N . LYS A 1 93 ? 8.979 -0.786 -4.162 1.00 93.50 93 LYS A N 1
ATOM 751 C CA . LYS A 1 93 ? 9.849 -1.514 -3.236 1.00 93.50 93 LYS A CA 1
ATOM 752 C C . LYS A 1 93 ? 11.261 -0.935 -3.209 1.00 93.50 93 LYS A C 1
ATOM 754 O O . LYS A 1 93 ? 11.791 -0.640 -2.141 1.00 93.50 93 LYS A O 1
ATOM 759 N N . ASN A 1 94 ? 11.848 -0.710 -4.383 1.00 93.50 94 ASN A N 1
ATOM 760 C CA . ASN A 1 94 ? 13.185 -0.132 -4.532 1.00 93.50 94 ASN A CA 1
ATOM 761 C C . ASN A 1 94 ? 13.264 1.304 -3.979 1.00 93.50 94 ASN A C 1
ATOM 763 O O . ASN A 1 94 ? 14.341 1.759 -3.609 1.00 93.50 94 ASN A O 1
ATOM 767 N N . LYS A 1 95 ? 12.125 2.004 -3.884 1.00 91.31 95 LYS A N 1
ATOM 768 C CA . LYS A 1 95 ? 11.986 3.320 -3.235 1.00 91.31 95 LYS A CA 1
ATOM 769 C C . LYS A 1 95 ? 11.807 3.245 -1.708 1.00 91.31 95 LYS A C 1
ATOM 771 O O . LYS A 1 95 ? 11.588 4.276 -1.080 1.00 91.31 95 LYS A O 1
ATOM 776 N N . GLY A 1 96 ? 11.902 2.059 -1.103 1.00 91.25 96 GLY A N 1
ATOM 777 C CA . GLY A 1 96 ? 11.899 1.880 0.352 1.00 91.25 96 GLY A CA 1
ATOM 778 C C . GLY A 1 96 ? 10.543 1.526 0.965 1.00 91.25 96 GLY A C 1
ATOM 779 O O . GLY A 1 96 ? 10.363 1.690 2.173 1.00 91.25 96 GLY A O 1
ATOM 780 N N . LEU A 1 97 ? 9.578 1.054 0.168 1.00 93.06 97 LEU A N 1
ATOM 781 C CA . LEU A 1 97 ? 8.354 0.458 0.710 1.00 93.06 97 LEU A CA 1
ATOM 782 C C . LEU A 1 97 ? 8.582 -1.020 1.027 1.00 93.06 97 LEU A C 1
ATOM 784 O O . LEU A 1 97 ? 8.973 -1.806 0.163 1.00 93.06 97 LEU A O 1
ATOM 788 N N . GLY A 1 98 ? 8.283 -1.418 2.263 1.00 94.06 98 GLY A N 1
ATOM 789 C CA . GLY A 1 98 ? 8.289 -2.825 2.651 1.00 94.06 98 GLY A CA 1
ATOM 790 C C . GLY A 1 98 ? 7.122 -3.607 2.038 1.00 94.06 98 GLY A C 1
ATOM 791 O O . GLY A 1 98 ? 6.102 -3.040 1.653 1.00 94.06 98 GLY A O 1
ATOM 792 N N . TYR A 1 99 ? 7.217 -4.938 2.025 1.00 93.94 99 TYR A N 1
ATOM 793 C CA . TYR A 1 99 ? 6.174 -5.824 1.484 1.00 93.94 99 TYR A CA 1
ATOM 794 C C . TYR A 1 99 ? 4.780 -5.564 2.060 1.00 93.94 99 TYR A C 1
ATOM 796 O O . TYR A 1 99 ? 3.808 -5.404 1.327 1.00 93.94 99 TYR A O 1
ATOM 804 N N . THR A 1 100 ? 4.688 -5.463 3.386 1.00 94.81 100 THR A N 1
ATOM 805 C CA . THR A 1 100 ? 3.427 -5.173 4.077 1.00 94.81 100 THR A CA 1
ATOM 806 C C . THR A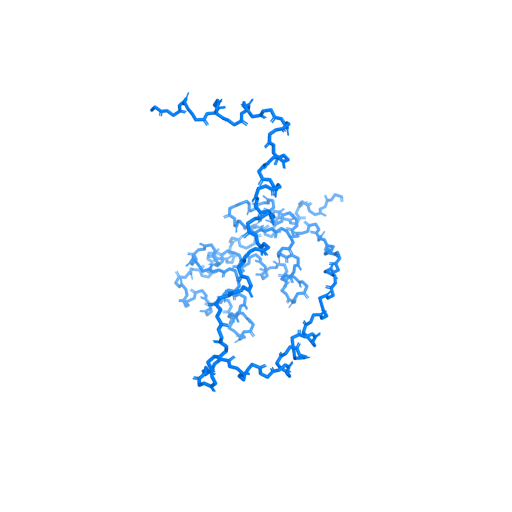 1 100 ? 2.880 -3.798 3.696 1.00 94.81 100 THR A C 1
ATOM 808 O O . THR A 1 100 ? 1.669 -3.610 3.620 1.00 94.81 100 THR A O 1
ATOM 811 N N . GLU A 1 101 ? 3.759 -2.822 3.477 1.00 95.75 101 GLU A N 1
ATOM 812 C CA . GLU A 1 101 ? 3.359 -1.471 3.092 1.00 95.75 101 GLU A CA 1
ATOM 813 C C . GLU A 1 101 ? 2.861 -1.428 1.654 1.00 95.75 101 GLU A C 1
ATOM 815 O O . GLU A 1 101 ? 1.840 -0.797 1.410 1.00 95.75 101 GLU A O 1
ATOM 820 N N . LEU A 1 102 ? 3.506 -2.148 0.732 1.00 94.56 102 LEU A N 1
ATOM 821 C CA . LEU A 1 102 ? 3.037 -2.288 -0.649 1.00 94.56 102 LEU A CA 1
ATOM 822 C C . LEU A 1 102 ? 1.598 -2.803 -0.68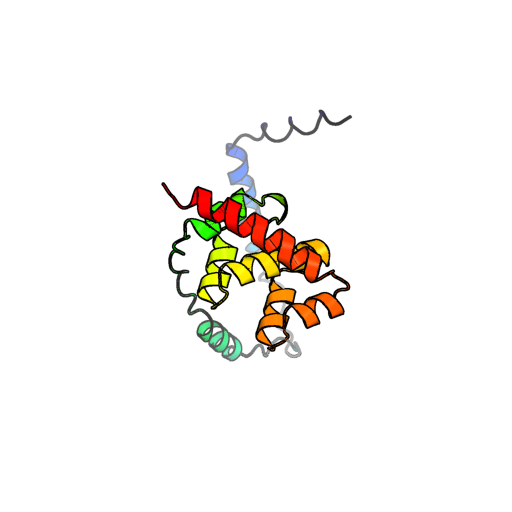5 1.00 94.56 102 LEU A C 1
ATOM 824 O O . LEU A 1 102 ? 0.741 -2.187 -1.312 1.00 94.56 102 LEU A O 1
ATOM 828 N N . VAL A 1 103 ? 1.306 -3.873 0.060 1.00 95.12 103 VAL A N 1
ATOM 829 C CA . VAL A 1 103 ? -0.055 -4.425 0.137 1.00 95.12 103 VAL A CA 1
ATOM 830 C C . VAL A 1 103 ? -1.043 -3.394 0.692 1.00 95.12 103 VAL A C 1
ATOM 832 O O . VAL A 1 103 ? -2.104 -3.184 0.107 1.00 95.12 103 VAL A O 1
ATOM 835 N N . LYS A 1 104 ? -0.695 -2.698 1.785 1.00 95.75 104 LYS A N 1
ATOM 836 C CA . LYS A 1 104 ? -1.557 -1.656 2.372 1.00 95.75 104 LYS A CA 1
ATOM 837 C C . LYS A 1 104 ? -1.834 -0.520 1.399 1.00 95.75 104 LYS A C 1
ATOM 839 O O . LYS A 1 104 ? -2.980 -0.110 1.266 1.00 95.75 104 LYS A O 1
ATOM 844 N N . VAL A 1 105 ? -0.798 -0.004 0.742 1.00 95.31 105 VAL A N 1
ATOM 845 C CA . VAL A 1 105 ? -0.905 1.103 -0.213 1.00 95.31 105 VAL A CA 1
ATOM 846 C C . VAL A 1 105 ? -1.887 0.745 -1.322 1.00 95.31 105 VAL A C 1
ATOM 848 O O . VAL A 1 105 ? -2.800 1.517 -1.611 1.00 95.31 105 VAL A O 1
ATOM 851 N N . VAL A 1 106 ? -1.734 -0.447 -1.896 1.00 94.44 106 VAL A N 1
ATOM 852 C CA . VAL A 1 106 ? -2.589 -0.912 -2.985 1.00 94.44 106 VAL A CA 1
ATOM 853 C C . VAL A 1 106 ? -4.034 -1.131 -2.508 1.00 94.44 106 VAL A C 1
ATOM 855 O O . VAL A 1 106 ? -4.977 -0.705 -3.175 1.00 94.44 106 VAL A O 1
ATOM 858 N N . LEU A 1 107 ? -4.235 -1.714 -1.322 1.00 94.69 107 LEU A N 1
ATOM 859 C CA . LEU A 1 107 ? -5.570 -1.887 -0.737 1.00 94.69 107 LEU A CA 1
ATOM 860 C C . LEU A 1 107 ? -6.271 -0.556 -0.443 1.00 94.69 107 LEU A C 1
ATOM 862 O O . LEU A 1 107 ? -7.455 -0.400 -0.746 1.00 94.69 107 LEU A O 1
ATOM 866 N N . ILE A 1 108 ? -5.549 0.403 0.137 1.00 95.62 108 ILE A N 1
ATOM 867 C CA . ILE A 1 108 ? -6.077 1.738 0.432 1.00 95.62 108 ILE A CA 1
ATOM 868 C C . ILE A 1 108 ? -6.440 2.439 -0.871 1.00 95.62 108 ILE A C 1
ATOM 870 O O . ILE A 1 108 ? -7.536 2.986 -0.967 1.00 95.62 108 ILE A O 1
ATOM 874 N N . SER A 1 109 ? -5.570 2.384 -1.882 1.00 94.44 109 SER A N 1
ATOM 875 C CA . SER A 1 109 ? -5.837 2.927 -3.217 1.00 94.44 109 SER A CA 1
ATOM 876 C C . SER A 1 109 ? -7.136 2.355 -3.795 1.00 94.44 109 SER A C 1
ATOM 878 O O . SER A 1 109 ? -8.042 3.119 -4.126 1.00 94.44 109 SER A O 1
ATOM 880 N N . LYS A 1 110 ? -7.307 1.025 -3.777 1.00 92.75 110 LYS A N 1
ATOM 881 C CA . LYS A 1 110 ? -8.541 0.368 -4.237 1.00 92.75 110 LYS A CA 1
ATOM 882 C C . LYS A 1 110 ? -9.786 0.851 -3.492 1.00 92.75 110 LYS A C 1
ATOM 884 O O . LYS A 1 110 ? -10.781 1.178 -4.128 1.00 92.75 110 LYS A O 1
ATOM 889 N N . LYS A 1 111 ? -9.765 0.847 -2.156 1.00 94.25 111 LYS A N 1
ATOM 890 C CA . LYS A 1 111 ? -10.959 1.161 -1.350 1.00 94.25 111 LYS A CA 1
ATOM 891 C C . LYS A 1 111 ? -11.315 2.647 -1.363 1.00 94.25 111 LYS A C 1
ATOM 893 O O . LYS A 1 111 ? -12.485 2.986 -1.254 1.00 94.25 111 LYS A O 1
ATOM 898 N N . SER A 1 112 ? -10.318 3.518 -1.493 1.00 94.38 112 SER A N 1
ATOM 899 C CA . SER A 1 112 ? -10.511 4.973 -1.533 1.00 94.38 112 SER A CA 1
ATOM 900 C C . SER A 1 112 ? -10.763 5.533 -2.935 1.00 94.38 112 SER A C 1
ATOM 902 O O . SER A 1 112 ? -11.136 6.700 -3.062 1.00 94.38 112 SER A O 1
ATOM 904 N N . GLY A 1 113 ? -10.490 4.754 -3.988 1.00 92.75 113 GLY A N 1
ATOM 905 C CA . GLY A 1 113 ? -10.474 5.233 -5.373 1.00 92.75 113 GLY A CA 1
ATOM 906 C C . GLY A 1 113 ? -9.340 6.223 -5.677 1.00 92.75 113 GLY A C 1
ATOM 907 O O . GLY A 1 113 ? -9.360 6.871 -6.721 1.00 92.75 113 GLY A O 1
ATOM 908 N N . LYS A 1 114 ? -8.367 6.389 -4.770 1.00 94.25 114 LYS A N 1
ATOM 909 C CA . LYS A 1 114 ? -7.175 7.224 -4.985 1.00 94.25 114 LYS A CA 1
ATOM 910 C C . LYS A 1 114 ? -6.090 6.431 -5.688 1.00 94.25 114 LYS A C 1
ATOM 912 O O . LYS A 1 114 ? -6.060 5.206 -5.601 1.00 94.25 114 LYS A O 1
ATOM 917 N N . THR A 1 115 ? -5.175 7.118 -6.362 1.00 93.50 115 THR A N 1
ATOM 918 C CA . THR A 1 115 ? -4.063 6.441 -7.036 1.00 93.50 115 THR A CA 1
ATOM 919 C C . THR A 1 115 ? -3.081 5.863 -6.016 1.00 93.50 115 THR A C 1
ATOM 921 O O . THR A 1 115 ? -2.967 6.349 -4.887 1.00 93.50 115 THR A O 1
ATOM 924 N N . VAL A 1 116 ? -2.349 4.820 -6.410 1.00 93.56 116 VAL A N 1
ATOM 925 C CA . VAL A 1 116 ? -1.267 4.253 -5.592 1.00 93.56 116 VAL A CA 1
ATOM 926 C C . VAL A 1 116 ? -0.227 5.328 -5.262 1.00 93.56 116 VAL A C 1
ATOM 928 O O . VAL A 1 116 ? 0.178 5.449 -4.107 1.00 93.56 116 VAL A O 1
ATOM 931 N N . ASP A 1 117 ? 0.131 6.169 -6.234 1.00 93.56 117 ASP A N 1
ATOM 932 C CA . ASP A 1 117 ? 1.088 7.259 -6.041 1.00 93.56 117 ASP A CA 1
ATOM 933 C C . ASP A 1 117 ? 0.616 8.298 -5.015 1.00 93.56 117 ASP A C 1
ATOM 935 O O . ASP A 1 117 ? 1.423 8.752 -4.201 1.00 93.56 117 ASP A O 1
ATOM 939 N N . ASP A 1 118 ? -0.678 8.635 -4.975 1.00 94.69 118 ASP A N 1
ATOM 940 C CA . ASP A 1 118 ? -1.224 9.559 -3.970 1.00 94.69 118 ASP A CA 1
ATOM 941 C C . ASP A 1 118 ? -1.069 9.008 -2.549 1.00 94.69 118 ASP A C 1
ATOM 943 O O . ASP A 1 118 ? -0.656 9.723 -1.629 1.00 94.69 118 ASP A O 1
ATOM 947 N N . VAL A 1 119 ? -1.363 7.718 -2.365 1.00 95.69 119 VAL A N 1
ATOM 948 C CA . VAL A 1 119 ? -1.229 7.040 -1.070 1.00 95.69 119 VAL A CA 1
ATOM 949 C C . VAL A 1 119 ? 0.245 6.978 -0.651 1.00 95.69 119 VAL A C 1
ATOM 951 O O . VAL A 1 119 ? 0.571 7.249 0.507 1.00 95.69 119 VAL A O 1
ATOM 954 N N . ILE A 1 120 ? 1.152 6.682 -1.590 1.00 95.50 120 ILE A N 1
ATOM 955 C CA . ILE A 1 120 ? 2.604 6.664 -1.349 1.00 95.50 120 ILE A CA 1
ATOM 956 C C . ILE A 1 120 ? 3.110 8.054 -0.979 1.00 95.50 120 ILE A C 1
ATOM 958 O O . ILE A 1 120 ? 3.871 8.193 -0.022 1.00 95.50 120 ILE A O 1
ATOM 962 N N . LYS A 1 121 ? 2.667 9.092 -1.694 1.00 95.50 121 LYS A N 1
ATOM 963 C CA . LYS A 1 121 ? 3.028 10.481 -1.404 1.00 95.50 121 LYS A CA 1
ATOM 964 C C . LYS A 1 121 ? 2.661 10.842 0.033 1.00 95.50 121 LYS A C 1
ATOM 966 O O . LYS A 1 121 ? 3.487 11.417 0.731 1.00 95.50 121 LYS A O 1
ATOM 971 N N . LYS A 1 122 ? 1.474 10.441 0.499 1.00 95.31 122 LYS A N 1
ATOM 972 C CA . LYS A 1 122 ? 1.041 10.658 1.889 1.00 95.31 122 LYS A CA 1
ATOM 973 C C . LYS A 1 122 ? 1.851 9.865 2.911 1.00 95.31 122 LYS A C 1
ATOM 975 O O . LYS A 1 122 ? 2.240 10.418 3.937 1.00 95.31 122 LYS A O 1
ATOM 980 N N . ARG A 1 123 ? 2.166 8.602 2.618 1.00 94.62 123 ARG A N 1
ATOM 981 C CA . ARG A 1 123 ? 3.056 7.789 3.463 1.00 94.62 123 ARG A CA 1
ATOM 982 C C . ARG A 1 123 ? 4.437 8.434 3.589 1.00 94.62 123 ARG A C 1
ATOM 984 O O . ARG A 1 123 ? 5.003 8.450 4.674 1.00 94.62 123 ARG A O 1
ATOM 991 N N . ASN A 1 124 ? 4.967 8.983 2.497 1.00 93.44 124 ASN A N 1
ATOM 992 C CA . ASN A 1 124 ? 6.280 9.626 2.473 1.00 93.44 124 ASN A CA 1
ATOM 993 C C . ASN A 1 124 ? 6.296 11.003 3.151 1.00 93.44 124 ASN A C 1
ATOM 995 O O . ASN A 1 124 ? 7.352 11.426 3.598 1.00 93.44 124 ASN A O 1
ATOM 999 N N . THR A 1 125 ? 5.149 11.676 3.297 1.00 92.38 125 THR A N 1
ATOM 1000 C CA . THR A 1 125 ? 5.007 12.857 4.173 1.00 92.38 125 THR A CA 1
ATOM 1001 C C . THR A 1 125 ? 4.826 12.479 5.651 1.00 92.38 125 THR A C 1
ATOM 1003 O O . THR A 1 125 ? 4.196 13.218 6.400 1.00 92.38 125 THR A O 1
ATOM 1006 N N . GLU A 1 126 ? 5.309 11.299 6.053 1.00 83.19 126 GLU A N 1
ATOM 1007 C CA . GLU A 1 126 ? 5.241 10.739 7.411 1.00 83.19 126 GLU A CA 1
ATOM 1008 C C . GLU A 1 126 ? 3.819 10.589 7.996 1.00 83.19 126 GLU A C 1
ATOM 1010 O O . GLU A 1 126 ? 3.633 10.423 9.206 1.00 83.19 126 GLU A O 1
ATOM 1015 N N . GLU A 1 127 ? 2.773 10.574 7.156 1.00 89.62 127 GLU A N 1
ATOM 1016 C CA . GLU A 1 127 ? 1.435 10.217 7.630 1.00 89.62 127 GLU A CA 1
ATOM 1017 C C . GLU A 1 127 ? 1.370 8.705 7.899 1.00 89.62 127 GLU A C 1
ATOM 1019 O O . GLU A 1 127 ? 1.678 7.871 7.044 1.00 89.62 127 GLU A O 1
ATOM 1024 N N . THR A 1 128 ? 0.906 8.320 9.091 1.00 96.19 128 THR A N 1
ATOM 1025 C CA . THR A 1 128 ? 0.651 6.907 9.386 1.00 96.19 128 THR A CA 1
ATOM 1026 C C . THR A 1 128 ? -0.502 6.387 8.529 1.00 96.19 128 THR A C 1
ATOM 1028 O O . THR A 1 128 ? -1.475 7.098 8.276 1.00 96.19 128 THR A O 1
ATOM 1031 N N . PHE A 1 129 ? -0.471 5.106 8.151 1.00 97.06 129 PHE A N 1
ATOM 1032 C CA . PHE A 1 129 ? -1.565 4.493 7.382 1.00 97.06 129 PHE A CA 1
ATOM 1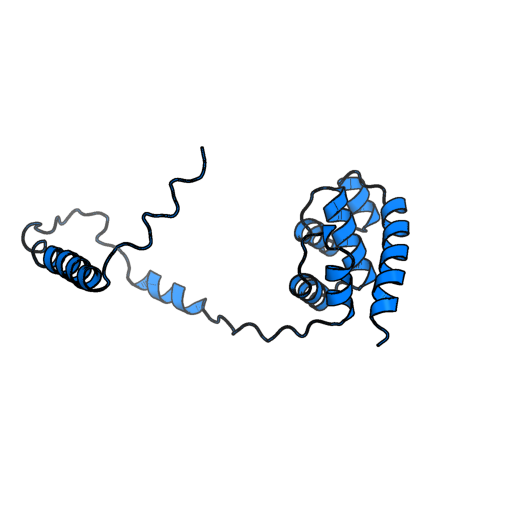033 C C . PHE A 1 129 ? -2.943 4.655 8.037 1.00 97.06 129 PHE A C 1
ATOM 1035 O O . PHE A 1 129 ? -3.934 4.778 7.324 1.00 97.06 129 PHE A O 1
ATOM 1042 N N . LYS A 1 130 ? -3.010 4.722 9.374 1.00 97.25 130 LYS A N 1
ATOM 1043 C CA . LYS A 1 130 ? -4.251 5.020 10.102 1.00 97.25 130 LYS A CA 1
ATOM 1044 C C . LYS A 1 130 ? -4.791 6.411 9.746 1.00 97.25 130 LYS A C 1
ATOM 1046 O O . LYS A 1 130 ? -5.971 6.526 9.431 1.00 97.25 130 LYS A O 1
ATOM 1051 N N . LYS A 1 131 ? -3.937 7.442 9.739 1.00 97.50 131 LYS A N 1
ATOM 1052 C CA . LYS A 1 131 ? -4.315 8.812 9.345 1.00 97.50 131 LYS A CA 1
ATOM 1053 C C . LYS A 1 131 ? -4.714 8.887 7.870 1.00 97.50 131 LYS A C 1
ATOM 1055 O O . LYS A 1 131 ? -5.713 9.519 7.543 1.00 97.50 131 LYS A O 1
ATOM 1060 N N . ILE A 1 132 ? -3.983 8.194 6.996 1.00 97.69 132 ILE A N 1
ATOM 1061 C CA . ILE A 1 132 ? -4.303 8.129 5.562 1.00 97.69 132 ILE A CA 1
ATOM 1062 C C . ILE A 1 132 ? -5.686 7.494 5.349 1.00 97.69 132 ILE A C 1
ATOM 1064 O O . ILE A 1 132 ? -6.506 8.030 4.608 1.00 97.69 132 ILE A O 1
ATOM 1068 N N . CYS A 1 133 ? -5.979 6.389 6.041 1.00 97.81 133 CYS A N 1
ATOM 1069 C CA . CYS A 1 133 ? -7.286 5.732 5.985 1.00 97.81 133 CYS A CA 1
ATOM 1070 C C . CYS A 1 133 ? -8.408 6.646 6.493 1.00 97.81 133 CYS A C 1
ATOM 1072 O O . CYS A 1 133 ? -9.419 6.786 5.814 1.00 97.81 133 CYS A O 1
ATOM 1074 N N . GLN A 1 134 ? -8.207 7.336 7.622 1.00 97.25 134 GLN A N 1
ATOM 1075 C CA . GLN A 1 134 ? -9.166 8.321 8.140 1.00 97.25 134 GLN A CA 1
ATOM 1076 C C . GLN A 1 134 ? -9.449 9.431 7.121 1.00 97.25 134 GLN A C 1
ATOM 1078 O O . GLN A 1 134 ? -10.605 9.749 6.860 1.00 97.25 134 GLN A O 1
ATOM 1083 N N . ARG A 1 135 ? -8.402 9.979 6.491 1.00 96.31 135 ARG A N 1
ATOM 1084 C CA . ARG A 1 135 ? -8.521 11.019 5.459 1.00 96.31 135 ARG A CA 1
ATOM 1085 C C . ARG A 1 135 ? -9.340 10.557 4.255 1.00 96.31 135 ARG A C 1
ATOM 1087 O O . ARG A 1 135 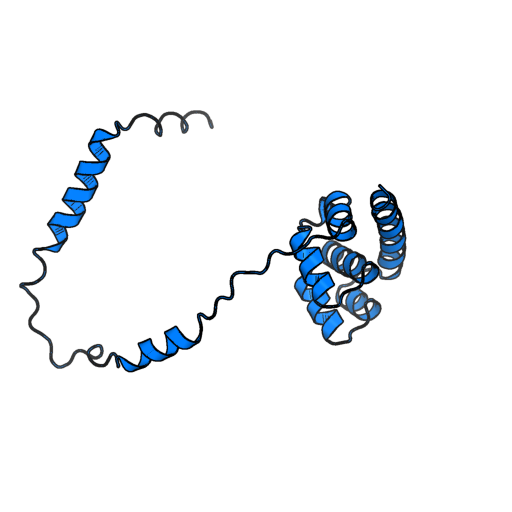? -10.056 11.357 3.662 1.00 96.31 135 ARG A O 1
ATOM 1094 N N . TYR A 1 136 ? -9.199 9.294 3.872 1.00 97.00 136 TYR A N 1
ATOM 1095 C CA . TYR A 1 136 ? -9.886 8.719 2.720 1.00 97.00 136 TYR A CA 1
ATOM 1096 C C . TYR A 1 136 ? -11.180 7.984 3.070 1.00 97.00 136 TYR A C 1
ATOM 1098 O O . TYR A 1 136 ? -11.762 7.360 2.188 1.00 97.00 136 TYR A O 1
ATOM 1106 N N . ASN A 1 137 ? -11.636 8.071 4.323 1.00 97.06 137 ASN A N 1
ATOM 1107 C CA . ASN A 1 137 ? -12.820 7.373 4.816 1.00 97.06 137 ASN A CA 1
ATOM 1108 C C . ASN A 1 137 ? -12.779 5.851 4.551 1.00 97.06 137 ASN A C 1
ATOM 1110 O O . ASN A 1 137 ? -13.754 5.244 4.114 1.00 97.06 137 ASN A O 1
ATOM 1114 N N . VAL A 1 138 ? -11.614 5.241 4.784 1.00 96.94 138 VAL A N 1
ATOM 1115 C CA . VAL A 1 138 ? -11.374 3.796 4.666 1.00 96.94 138 VAL A CA 1
ATOM 1116 C C . VAL A 1 138 ? -11.212 3.196 6.063 1.00 96.94 138 VAL A C 1
ATOM 1118 O O . VAL A 1 138 ? -10.521 3.762 6.911 1.00 96.94 138 VAL A O 1
ATOM 1121 N N . ASP A 1 139 ? -11.797 2.022 6.303 1.00 97.75 139 ASP A N 1
ATOM 1122 C CA . ASP A 1 139 ? -11.618 1.293 7.560 1.00 97.75 139 ASP A CA 1
ATOM 1123 C C . ASP A 1 139 ? -10.213 0.672 7.654 1.00 97.75 139 ASP A C 1
ATOM 1125 O O . ASP A 1 139 ? -9.857 -0.270 6.939 1.00 97.75 139 ASP A O 1
ATOM 1129 N N . TYR A 1 140 ? -9.403 1.194 8.577 1.00 97.69 140 TYR A N 1
ATOM 113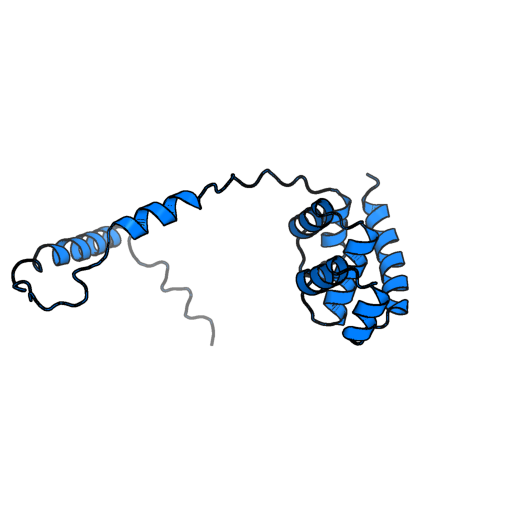0 C CA . TYR A 1 140 ? -8.038 0.727 8.798 1.00 97.69 140 TYR A CA 1
ATOM 1131 C C . TYR A 1 140 ? -7.958 -0.693 9.383 1.00 97.69 140 TYR A C 1
ATOM 1133 O O . TYR A 1 140 ? -7.003 -1.419 9.088 1.00 97.69 140 TYR A O 1
ATOM 1141 N N . GLU A 1 141 ? -8.926 -1.117 10.197 1.00 97.88 141 GLU A N 1
ATOM 1142 C CA . GLU A 1 141 ? -8.915 -2.470 10.761 1.00 97.88 141 GLU A CA 1
ATOM 1143 C C . GLU A 1 141 ? -9.214 -3.505 9.678 1.00 97.88 141 GLU A C 1
ATOM 1145 O O . GLU A 1 141 ? -8.498 -4.508 9.572 1.00 97.88 141 GLU A O 1
ATOM 1150 N N . GLN A 1 142 ? -10.149 -3.199 8.776 1.00 96.94 142 GLN A N 1
ATOM 1151 C CA . GLN A 1 142 ? -10.374 -4.010 7.582 1.00 96.94 142 GLN A CA 1
ATOM 1152 C C . GLN A 1 142 ? -9.103 -4.112 6.720 1.00 96.94 142 GLN A C 1
ATOM 1154 O O . GLN A 1 142 ? -8.713 -5.212 6.322 1.00 96.94 142 GLN A O 1
ATOM 1159 N N . ILE A 1 143 ? -8.395 -2.994 6.497 1.00 96.75 143 ILE A N 1
ATOM 1160 C CA . ILE A 1 143 ? -7.113 -2.991 5.770 1.00 96.75 143 ILE A CA 1
ATOM 1161 C C . ILE A 1 143 ? -6.090 -3.920 6.435 1.00 96.75 143 ILE A C 1
ATOM 1163 O O . ILE A 1 143 ? -5.400 -4.666 5.738 1.00 96.75 143 ILE A O 1
ATOM 1167 N N . LYS A 1 144 ? -5.973 -3.914 7.770 1.00 97.12 144 LYS A N 1
ATOM 1168 C CA . LYS A 1 144 ? -5.033 -4.789 8.495 1.00 97.12 144 LYS A CA 1
ATOM 1169 C C . LYS A 1 144 ? -5.361 -6.267 8.309 1.00 97.12 144 LYS A C 1
ATOM 1171 O O . LYS A 1 144 ? -4.439 -7.058 8.099 1.00 97.12 144 LYS A O 1
ATOM 1176 N N . VAL A 1 145 ? -6.638 -6.635 8.400 1.00 96.38 145 VAL A N 1
ATOM 1177 C CA . VAL A 1 145 ? -7.092 -8.022 8.223 1.00 96.38 145 VAL A CA 1
ATOM 1178 C C . VAL A 1 145 ? -6.822 -8.494 6.796 1.00 96.38 145 VAL A C 1
ATOM 1180 O O . VAL A 1 145 ? -6.164 -9.518 6.606 1.00 96.38 145 VAL A O 1
ATOM 1183 N N . GLU A 1 146 ? -7.239 -7.715 5.796 1.00 94.81 146 GLU A N 1
ATOM 1184 C CA . GLU A 1 146 ? -7.013 -8.044 4.385 1.00 94.81 146 GLU A CA 1
ATOM 1185 C C . GLU A 1 146 ? -5.516 -8.137 4.066 1.00 94.81 146 GLU A C 1
ATOM 1187 O O . GLU A 1 146 ? -5.077 -9.100 3.440 1.00 94.81 146 GLU A O 1
ATOM 1192 N N . THR A 1 147 ? -4.706 -7.208 4.586 1.00 94.88 147 THR A N 1
ATOM 1193 C CA . THR A 1 147 ? -3.245 -7.233 4.411 1.00 94.88 147 THR A CA 1
ATOM 1194 C C . THR A 1 147 ? -2.646 -8.544 4.911 1.00 94.88 147 THR A C 1
ATOM 1196 O O . THR A 1 147 ? -1.818 -9.133 4.222 1.00 94.88 147 THR A O 1
ATOM 1199 N N . LYS A 1 148 ? -3.043 -9.022 6.099 1.00 94.38 148 LYS A N 1
ATOM 1200 C CA . LYS A 1 148 ? -2.526 -10.286 6.648 1.00 94.38 148 LYS A CA 1
ATOM 1201 C C . LYS A 1 148 ? -2.862 -11.469 5.742 1.00 94.38 148 LYS A C 1
ATOM 1203 O O . LYS A 1 148 ? -1.973 -12.272 5.469 1.00 94.38 148 LYS A O 1
ATOM 1208 N N . LYS A 1 149 ? -4.105 -11.537 5.258 1.00 92.56 149 LYS A N 1
ATOM 1209 C CA . LYS A 1 149 ? -4.577 -12.595 4.357 1.00 92.56 149 LYS A CA 1
ATOM 1210 C C . LYS A 1 149 ? -3.775 -12.621 3.051 1.00 92.56 149 LYS A C 1
ATOM 1212 O O . LYS A 1 149 ? -3.209 -13.650 2.689 1.00 92.56 149 LYS A O 1
ATOM 1217 N N . ILE A 1 150 ? -3.633 -11.466 2.405 1.00 91.50 150 ILE A N 1
ATOM 1218 C CA . ILE A 1 150 ? -2.872 -11.342 1.155 1.00 91.50 150 ILE A CA 1
ATOM 1219 C C . ILE A 1 150 ? -1.397 -11.680 1.386 1.00 91.50 150 ILE A C 1
ATOM 1221 O O . ILE A 1 150 ? -0.794 -12.412 0.608 1.00 91.50 150 ILE A O 1
ATOM 1225 N N . MET A 1 151 ? -0.806 -11.209 2.486 1.00 91.62 151 MET A N 1
ATOM 1226 C CA . MET A 1 151 ? 0.584 -11.523 2.820 1.00 91.62 151 MET A CA 1
ATOM 1227 C C . MET A 1 151 ? 0.819 -13.025 3.014 1.00 91.62 151 MET A C 1
ATOM 1229 O O . MET A 1 151 ? 1.887 -13.507 2.639 1.00 91.62 151 MET A O 1
ATOM 1233 N N . SER A 1 152 ? -0.132 -13.767 3.594 1.00 90.56 152 SER A N 1
ATOM 1234 C CA . SER A 1 152 ? -0.020 -15.228 3.685 1.00 90.56 152 SER A CA 1
ATOM 1235 C C . SER A 1 152 ? -0.117 -15.898 2.319 1.00 90.56 152 SER A C 1
ATOM 1237 O O . SER A 1 152 ? 0.712 -16.751 2.022 1.00 90.56 152 SER A O 1
ATOM 1239 N N . GLU A 1 153 ? -1.058 -15.475 1.474 1.00 87.25 153 GLU A N 1
ATOM 1240 C CA . GLU A 1 153 ? -1.244 -16.032 0.130 1.00 87.25 153 GLU A CA 1
ATOM 1241 C C . GLU A 1 153 ? 0.014 -15.804 -0.723 1.00 87.25 153 GLU A C 1
ATOM 1243 O O . GLU A 1 153 ? 0.637 -16.758 -1.180 1.00 87.25 153 GLU A O 1
ATOM 1248 N N . VAL A 1 154 ? 0.485 -14.557 -0.824 1.00 86.44 154 VAL A N 1
ATOM 1249 C CA . VAL A 1 154 ? 1.646 -14.173 -1.647 1.00 86.44 154 VAL A CA 1
ATOM 1250 C C . VAL A 1 154 ? 2.945 -14.847 -1.189 1.00 86.44 154 VAL A C 1
ATOM 1252 O O . VAL A 1 154 ? 3.772 -15.224 -2.024 1.00 86.44 154 VAL A O 1
ATOM 1255 N N . LYS A 1 155 ? 3.140 -15.033 0.127 1.00 78.62 155 LYS A N 1
ATOM 1256 C CA . LYS A 1 155 ? 4.321 -15.729 0.670 1.00 78.62 155 LYS A CA 1
ATOM 1257 C C . LYS A 1 155 ? 4.358 -17.208 0.296 1.00 78.62 155 LYS A C 1
ATOM 1259 O O . LYS A 1 155 ? 5.449 -17.733 0.085 1.00 78.62 155 LYS A O 1
ATOM 1264 N N . ILE A 1 156 ? 3.207 -17.877 0.225 1.00 72.94 156 ILE A N 1
ATOM 1265 C CA . ILE A 1 156 ? 3.136 -19.299 -0.140 1.00 72.94 156 ILE A CA 1
ATOM 1266 C C . ILE A 1 156 ? 3.637 -19.496 -1.574 1.00 72.94 156 ILE A C 1
ATOM 1268 O O . ILE A 1 156 ? 4.458 -20.376 -1.818 1.00 72.94 156 ILE A O 1
ATOM 1272 N N . TYR A 1 157 ? 3.258 -18.608 -2.494 1.00 58.09 157 TYR A N 1
ATOM 1273 C CA . TYR A 1 157 ? 3.717 -18.650 -3.887 1.00 58.09 157 TYR A CA 1
ATOM 1274 C C . TYR A 1 157 ? 5.209 -18.306 -4.072 1.00 58.09 157 TYR A C 1
ATOM 1276 O O . TYR A 1 157 ? 5.736 -18.446 -5.172 1.00 58.09 157 TYR A O 1
ATOM 1284 N N . GLY A 1 158 ? 5.902 -17.838 -3.024 1.00 52.66 158 GLY A N 1
ATOM 1285 C CA . GLY A 1 158 ? 7.343 -17.550 -3.037 1.00 52.66 158 GLY A CA 1
ATOM 1286 C C . GLY A 1 158 ? 8.237 -18.731 -2.640 1.00 52.66 158 GLY A C 1
ATOM 1287 O O . GLY A 1 158 ? 9.455 -18.608 -2.723 1.00 52.66 158 GLY A O 1
ATOM 1288 N N . LYS A 1 159 ? 7.658 -19.858 -2.197 1.00 53.56 159 LYS A N 1
ATOM 1289 C CA . LYS A 1 159 ? 8.378 -21.116 -1.951 1.00 53.56 159 LYS A CA 1
ATOM 1290 C C . LYS A 1 159 ? 8.237 -22.032 -3.169 1.00 53.56 159 LYS A C 1
ATOM 1292 O O . LYS A 1 159 ? 7.339 -22.870 -3.202 1.00 53.56 159 LYS A O 1
ATOM 1297 N N . LYS A 1 160 ? 9.102 -21.863 -4.163 1.00 43.06 160 LYS A N 1
ATOM 1298 C CA . LYS A 1 160 ? 9.384 -22.876 -5.185 1.00 43.06 160 LYS A CA 1
ATOM 1299 C C . LYS A 1 160 ? 10.873 -22.887 -5.465 1.00 43.06 160 LYS A C 1
ATOM 1301 O O . LYS A 1 160 ? 11.434 -21.775 -5.562 1.00 43.06 160 LYS A O 1
#

Secondary structure (DSSP, 8-state):
---SSSSSSS---GGGHHHHHHHHHHTTSSTTSS----TT-TTS---GGGGTTTGGG-----PPP----HHHHHHHHHTGGG---HHHHHHHHHTT--HHHHHHHHHHHHHHT--HHHHHHHHHTT--HHHHHHHTT--HHHHHHHHHHHHHHHHHTT--